Protein AF-A0A3B9TAP5-F1 (afdb_monomer)

Sequence (78 aa):
MGILDIIFLIPIVWLVYKGFSKGLIIELATLAALILGIYASLHFSHFVANFLKEHFEINKTLVGVLAFIITFVLVVIA

Solvent-accessible surface area (backbone atoms only — not comparable to full-atom values): 4231 Å² total; per-residue (Å²): 135,55,76,66,56,57,66,55,48,55,58,50,55,51,50,49,55,56,47,51,60,53,46,54,55,50,52,52,49,52,53,50,50,51,53,51,27,52,53,49,9,62,68,51,14,60,61,46,29,51,53,46,57,76,78,38,98,62,58,72,73,57,37,53,54,51,15,31,52,53,33,28,52,51,57,68,73,106

Structure (mmCIF, N/CA/C/O backbone):
data_AF-A0A3B9TAP5-F1
#
_entry.id   AF-A0A3B9TAP5-F1
#
loop_
_atom_site.group_PDB
_atom_site.id
_atom_site.type_symbol
_atom_site.label_atom_id
_atom_site.label_alt_id
_atom_site.label_comp_id
_atom_site.label_asym_id
_atom_site.label_entity_id
_atom_site.label_seq_id
_atom_site.pdbx_PDB_ins_code
_atom_site.Cartn_x
_atom_site.Cartn_y
_atom_site.Cartn_z
_atom_site.occupancy
_atom_site.B_iso_or_equiv
_atom_site.auth_seq_id
_atom_site.auth_comp_id
_atom_site.auth_asym_id
_atom_site.auth_atom_id
_atom_site.pdbx_PDB_model_num
ATOM 1 N N . MET A 1 1 ? -26.412 -10.254 39.441 1.00 62.88 1 MET A N 1
ATOM 2 C CA . MET A 1 1 ? -25.489 -9.442 38.626 1.00 62.88 1 MET A CA 1
ATOM 3 C C . MET A 1 1 ? -24.541 -8.772 39.594 1.00 62.88 1 MET A C 1
ATOM 5 O O . MET A 1 1 ? -24.996 -7.955 40.392 1.00 62.88 1 MET A O 1
ATOM 9 N N . GLY A 1 2 ? -23.295 -9.234 39.651 1.00 87.31 2 GLY A N 1
ATOM 10 C CA . GLY A 1 2 ? -22.319 -8.692 40.592 1.00 87.31 2 GLY A CA 1
ATOM 11 C C . GLY A 1 2 ? -21.826 -7.329 40.115 1.00 87.31 2 GLY A C 1
ATOM 12 O O . GLY A 1 2 ? -21.714 -7.094 38.917 1.00 87.31 2 GLY A O 1
ATOM 13 N N . ILE A 1 3 ? -21.485 -6.435 41.042 1.00 86.75 3 ILE A N 1
ATOM 14 C CA . ILE A 1 3 ? -20.843 -5.143 40.729 1.00 86.75 3 ILE A CA 1
ATOM 15 C C . ILE A 1 3 ? -19.566 -5.338 39.886 1.00 86.75 3 ILE A C 1
ATOM 17 O O . ILE A 1 3 ? -19.247 -4.511 39.034 1.00 86.75 3 ILE A O 1
ATOM 21 N N . LEU A 1 4 ? -18.882 -6.470 40.077 1.00 88.19 4 LEU A N 1
ATOM 22 C CA . LEU A 1 4 ? -17.718 -6.877 39.292 1.00 88.19 4 LEU A CA 1
ATOM 23 C C . LEU A 1 4 ? -18.051 -7.082 37.806 1.00 88.19 4 LEU A C 1
ATOM 25 O O . LEU A 1 4 ? -17.298 -6.606 36.962 1.00 88.19 4 LEU A O 1
ATOM 29 N N . ASP A 1 5 ? -19.191 -7.695 37.472 1.00 85.69 5 ASP A N 1
ATOM 30 C CA . ASP A 1 5 ? -19.577 -7.939 36.073 1.00 85.69 5 ASP A CA 1
ATOM 31 C C . ASP A 1 5 ? -19.735 -6.616 35.315 1.00 85.69 5 ASP A C 1
ATOM 33 O O . ASP A 1 5 ? -19.234 -6.468 34.204 1.00 85.69 5 ASP A O 1
ATOM 37 N N . ILE A 1 6 ? -20.371 -5.618 35.941 1.00 89.31 6 ILE A N 1
ATOM 38 C CA . ILE A 1 6 ? -20.602 -4.301 35.330 1.00 89.31 6 ILE A CA 1
ATOM 39 C C . ILE A 1 6 ? -19.285 -3.538 35.109 1.00 89.31 6 ILE A C 1
ATOM 41 O O . ILE A 1 6 ? -19.109 -2.901 34.070 1.00 89.31 6 ILE A O 1
ATOM 45 N N . ILE A 1 7 ? -18.350 -3.632 36.061 1.00 92.94 7 ILE A N 1
ATOM 46 C CA . ILE A 1 7 ? -17.042 -2.965 36.000 1.00 92.94 7 ILE A CA 1
ATOM 47 C C . ILE A 1 7 ? -16.181 -3.522 34.867 1.00 92.94 7 ILE A C 1
ATOM 49 O O . ILE A 1 7 ? -15.452 -2.758 34.238 1.00 92.94 7 ILE A O 1
ATOM 53 N N . PHE A 1 8 ? -16.280 -4.820 34.575 1.00 91.50 8 PHE A N 1
ATOM 54 C CA . PHE A 1 8 ? -15.563 -5.429 33.455 1.00 91.50 8 PHE A CA 1
ATOM 55 C C . PHE A 1 8 ? -16.294 -5.263 32.118 1.00 91.50 8 PHE A C 1
ATOM 57 O O . PHE A 1 8 ? -15.646 -5.079 31.087 1.00 91.50 8 PHE A O 1
ATOM 64 N N . LEU A 1 9 ? -17.629 -5.262 32.113 1.00 92.12 9 LEU A N 1
ATOM 65 C CA . LEU A 1 9 ? -18.424 -5.179 30.886 1.00 92.12 9 LEU A CA 1
ATOM 66 C C . LEU A 1 9 ? -18.28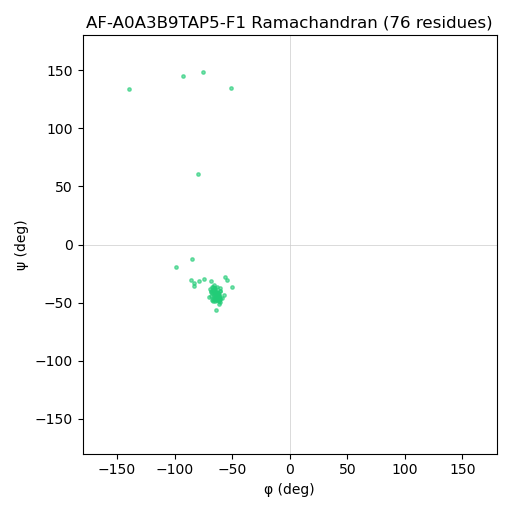0 -3.820 30.180 1.00 92.12 9 LEU A C 1
ATOM 68 O O . LEU A 1 9 ? -18.140 -3.773 28.958 1.00 92.12 9 LEU A O 1
ATOM 72 N N . ILE A 1 10 ? -18.272 -2.716 30.933 1.00 91.81 10 ILE A N 1
ATOM 73 C CA . ILE A 1 10 ? -18.208 -1.353 30.376 1.00 91.81 10 ILE A CA 1
ATOM 74 C C . ILE A 1 10 ? -16.914 -1.107 29.557 1.00 91.81 10 ILE A C 1
ATOM 76 O O . ILE A 1 10 ? -17.021 -0.695 28.396 1.00 91.81 10 ILE A O 1
ATOM 80 N N . PRO A 1 11 ? -15.696 -1.386 30.072 1.00 92.62 11 PRO A N 1
ATOM 81 C CA . PRO A 1 11 ? -14.463 -1.242 29.301 1.00 92.62 11 PRO A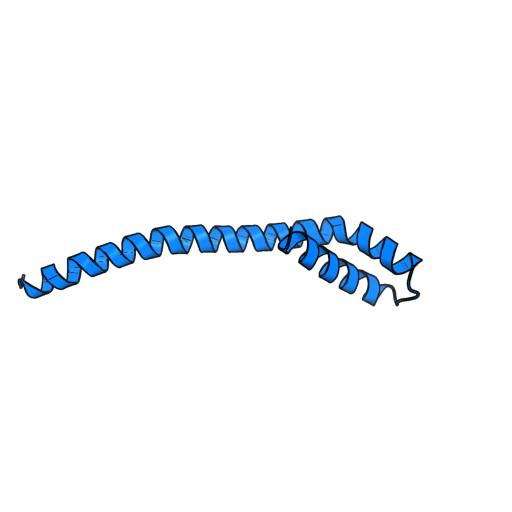 CA 1
ATOM 82 C C . PRO A 1 11 ? -14.389 -2.172 28.088 1.00 92.62 11 PRO A C 1
ATOM 84 O O . PRO A 1 11 ? -13.865 -1.762 27.054 1.00 92.62 11 PRO A O 1
ATOM 87 N N . ILE A 1 12 ? -14.908 -3.401 28.192 1.00 91.12 12 ILE A N 1
ATOM 88 C CA . ILE A 1 12 ? -14.888 -4.374 27.089 1.00 91.12 12 ILE A CA 1
ATOM 89 C C . ILE A 1 12 ? -15.741 -3.873 25.927 1.00 91.12 12 ILE A C 1
ATOM 91 O O . ILE A 1 12 ? -15.260 -3.826 24.796 1.00 91.12 12 ILE A O 1
ATOM 95 N N . VAL A 1 13 ? -16.973 -3.435 26.192 1.00 91.44 13 VAL A N 1
ATOM 96 C CA . VAL A 1 13 ? -17.857 -2.891 25.149 1.00 91.44 13 VAL A CA 1
ATOM 97 C C . VAL A 1 13 ? -17.231 -1.652 24.501 1.00 91.44 13 VAL A C 1
ATOM 99 O O . VAL A 1 13 ? -17.260 -1.510 23.278 1.00 91.44 13 VAL A O 1
ATOM 102 N N . TRP A 1 14 ? -16.590 -0.789 25.294 1.00 90.75 14 TRP A N 1
ATOM 103 C CA . TRP A 1 14 ? -15.882 0.386 24.784 1.00 90.75 14 TRP A CA 1
ATOM 104 C C . TRP A 1 14 ? -14.683 0.028 23.890 1.00 90.75 14 TRP A C 1
ATOM 106 O O . TRP A 1 14 ? -14.514 0.602 22.810 1.00 90.75 14 TRP A O 1
ATOM 116 N N . LEU A 1 15 ? -13.860 -0.937 24.311 1.00 88.12 15 LEU A N 1
ATOM 117 C CA . LEU A 1 15 ? -12.722 -1.446 23.540 1.00 88.12 15 LEU A CA 1
ATOM 118 C C . LEU A 1 15 ? -13.169 -2.109 22.239 1.00 88.12 15 LEU A C 1
ATOM 120 O O . LEU A 1 15 ? -12.571 -1.843 21.198 1.00 88.12 15 LEU A O 1
ATOM 124 N N . VAL A 1 16 ? -14.232 -2.912 22.279 1.00 88.19 16 VAL A N 1
ATOM 125 C CA . VAL A 1 16 ? -14.803 -3.563 21.094 1.00 88.19 16 VAL A CA 1
ATOM 126 C C . VAL A 1 16 ? -15.334 -2.518 20.120 1.00 88.19 16 VAL A C 1
ATOM 128 O O . VAL A 1 16 ? -14.973 -2.553 18.949 1.00 88.19 16 VAL A O 1
ATOM 131 N N . TYR A 1 17 ? -16.109 -1.534 20.583 1.00 88.81 17 TYR A N 1
ATOM 132 C CA . TYR A 1 17 ? -16.635 -0.482 19.710 1.00 88.81 17 TYR A CA 1
ATOM 133 C C . TYR A 1 17 ? -15.517 0.333 19.042 1.00 88.81 17 TYR A C 1
ATOM 135 O O . TYR A 1 17 ? -15.533 0.560 17.825 1.00 88.81 17 TYR A O 1
ATOM 143 N N . LYS A 1 18 ? -14.509 0.739 19.824 1.00 84.94 18 LYS A N 1
ATOM 144 C CA . LYS A 1 18 ? -13.366 1.516 19.326 1.00 84.94 18 LYS A CA 1
ATOM 145 C C . LYS A 1 18 ? -12.464 0.692 18.401 1.00 84.94 18 LYS A C 1
ATOM 147 O O . LYS A 1 18 ? -11.993 1.224 17.396 1.00 84.94 18 LYS A O 1
ATOM 152 N N . GLY A 1 19 ? -12.235 -0.576 18.732 1.00 83.69 19 GLY A N 1
ATOM 153 C CA . GLY A 1 19 ? -11.412 -1.505 17.960 1.00 83.69 19 GLY A CA 1
ATOM 154 C C . GLY A 1 19 ? -12.063 -1.896 16.639 1.00 83.69 19 GLY A C 1
ATOM 155 O O . GLY A 1 19 ? -11.415 -1.821 15.602 1.00 83.69 19 GLY A O 1
ATOM 156 N N . PHE A 1 20 ? -13.356 -2.216 16.650 1.00 82.38 20 PHE A N 1
ATOM 157 C CA . PHE A 1 20 ? -14.084 -2.625 15.452 1.00 82.38 20 PHE A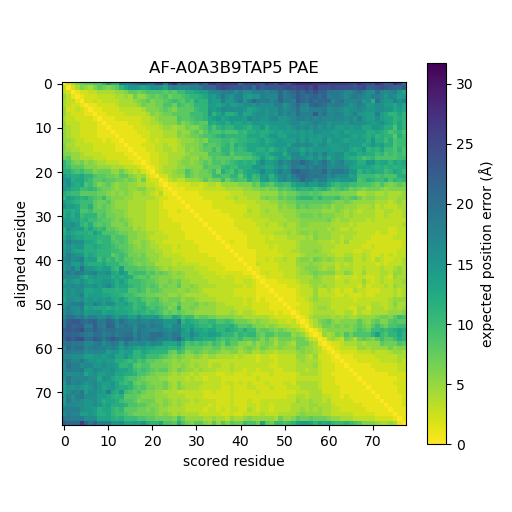 CA 1
ATOM 158 C C . PHE A 1 20 ? -14.220 -1.467 14.463 1.00 82.38 20 PHE A C 1
ATOM 160 O O . PHE A 1 20 ? -13.871 -1.610 13.298 1.00 82.38 20 PHE A O 1
ATOM 167 N N . SER A 1 21 ? -14.629 -0.286 14.935 1.00 79.81 21 SER A N 1
ATOM 168 C CA . SER A 1 21 ? -14.856 0.867 14.053 1.00 79.81 21 SER A CA 1
ATOM 169 C C . SER A 1 21 ? -13.566 1.370 13.404 1.00 79.81 21 SER A C 1
ATOM 171 O O . SER A 1 21 ? -13.559 1.703 12.224 1.00 79.81 21 SER A O 1
ATOM 173 N N . LYS A 1 22 ? -12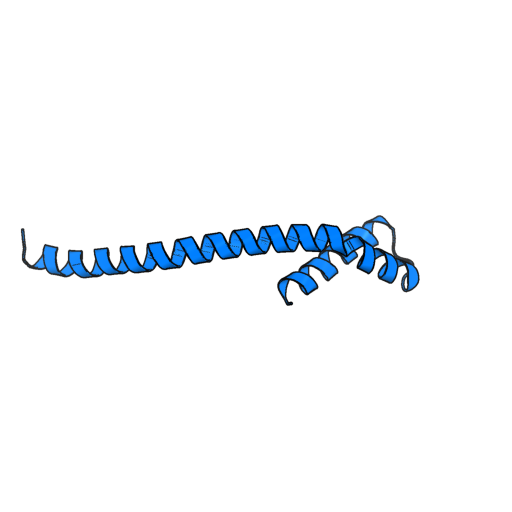.457 1.430 14.153 1.00 80.00 22 LYS A N 1
ATOM 174 C CA . LYS A 1 22 ? -11.179 1.893 13.592 1.00 80.00 22 LYS A CA 1
ATOM 175 C C . LYS A 1 22 ? -10.429 0.793 12.849 1.00 80.00 22 LYS A C 1
ATOM 177 O O . LYS A 1 22 ? -9.820 1.092 11.833 1.00 80.00 22 LYS A O 1
ATOM 182 N N . GLY A 1 23 ? -10.495 -0.448 13.324 1.00 85.25 23 GLY A N 1
ATOM 183 C CA . GLY A 1 23 ? -9.838 -1.591 12.695 1.00 85.25 23 GLY A CA 1
ATOM 184 C C . GLY A 1 23 ? -10.406 -1.877 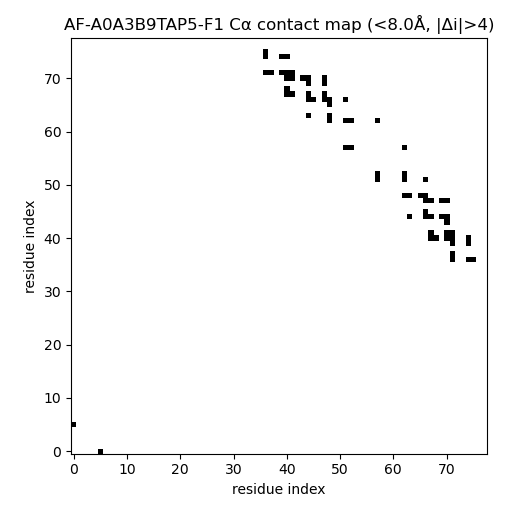11.311 1.00 85.25 23 GLY A C 1
ATOM 185 O O . GLY A 1 23 ? -9.670 -1.793 10.336 1.00 85.25 23 GLY A O 1
ATOM 186 N N . LEU A 1 24 ? -11.722 -2.095 11.204 1.00 86.88 24 LEU A N 1
ATOM 187 C CA . LEU A 1 24 ? -12.345 -2.467 9.928 1.00 86.88 24 LEU A CA 1
ATOM 188 C C . LEU A 1 24 ? -12.192 -1.399 8.850 1.00 86.88 24 LEU A C 1
ATOM 190 O O . LEU A 1 24 ? -11.897 -1.726 7.706 1.00 86.88 24 LEU A O 1
ATOM 194 N N . ILE A 1 25 ? -12.390 -0.124 9.193 1.00 88.44 25 ILE A N 1
ATOM 195 C CA . ILE A 1 25 ? -12.292 0.959 8.206 1.00 88.44 25 ILE A CA 1
ATOM 196 C C . ILE A 1 25 ? -10.852 1.085 7.697 1.00 88.44 25 ILE A C 1
ATOM 198 O O . ILE A 1 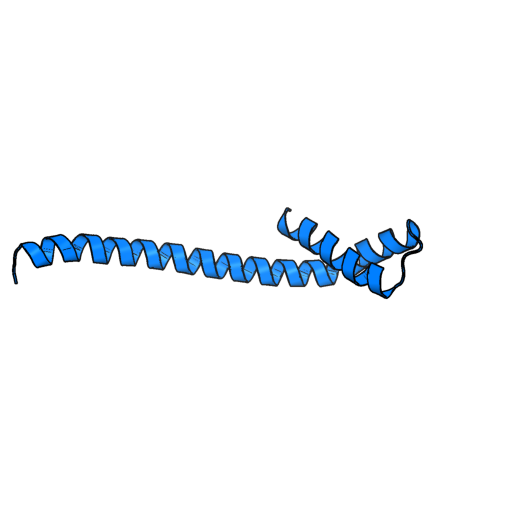25 ? -10.648 1.222 6.492 1.00 88.44 25 ILE A O 1
ATOM 202 N N . ILE A 1 26 ? -9.860 1.017 8.593 1.00 90.19 26 ILE A N 1
ATOM 203 C CA . ILE A 1 26 ? -8.446 1.085 8.207 1.00 90.19 26 ILE A CA 1
ATOM 204 C C . ILE A 1 26 ? -8.076 -0.129 7.359 1.00 90.19 26 ILE A C 1
ATOM 206 O O . ILE A 1 26 ? -7.474 0.035 6.307 1.00 90.19 26 ILE A O 1
ATOM 210 N N . GLU A 1 27 ? -8.477 -1.327 7.768 1.00 91.00 27 GLU A N 1
ATOM 211 C CA . GLU A 1 27 ? -8.138 -2.567 7.074 1.00 91.00 27 GLU A CA 1
ATOM 212 C C . GLU A 1 27 ? -8.756 -2.626 5.670 1.00 91.00 27 GLU A C 1
ATOM 214 O O . GLU A 1 27 ? -8.068 -2.953 4.702 1.00 91.00 27 GLU A O 1
ATOM 219 N N . LEU A 1 28 ? -10.013 -2.193 5.519 1.00 92.44 28 LEU A N 1
ATOM 220 C CA . LEU A 1 28 ? -10.654 -2.046 4.210 1.00 92.44 28 LEU A CA 1
ATOM 221 C C . LEU A 1 28 ? -9.967 -0.984 3.346 1.00 92.44 28 LEU A C 1
ATOM 223 O O . LEU A 1 28 ? -9.779 -1.206 2.150 1.00 92.44 28 LEU A O 1
ATOM 227 N N . ALA A 1 29 ? -9.565 0.148 3.928 1.00 92.69 29 ALA A N 1
ATOM 228 C CA . ALA A 1 29 ? -8.828 1.180 3.206 1.00 92.69 29 ALA A CA 1
ATOM 229 C C . ALA A 1 29 ? -7.449 0.679 2.751 1.00 92.69 29 ALA A C 1
ATOM 231 O O . ALA A 1 29 ? -7.059 0.934 1.615 1.00 92.69 29 ALA A O 1
ATOM 232 N N . THR A 1 30 ? -6.731 -0.074 3.589 1.00 91.38 30 THR A N 1
ATOM 233 C CA . THR A 1 30 ? -5.446 -0.694 3.236 1.00 91.38 30 THR A CA 1
ATOM 234 C C . THR A 1 30 ? -5.613 -1.720 2.120 1.00 91.38 30 THR A C 1
ATOM 236 O O . THR A 1 30 ? -4.829 -1.724 1.171 1.00 91.38 30 THR A O 1
ATOM 239 N N . LEU A 1 31 ? -6.652 -2.555 2.186 1.00 94.38 31 LEU A N 1
ATOM 240 C CA . LEU A 1 31 ? -6.951 -3.524 1.135 1.00 94.38 31 LEU A CA 1
ATOM 241 C C . LEU A 1 31 ? -7.283 -2.821 -0.190 1.00 94.38 31 LEU A C 1
ATOM 243 O O . LEU A 1 31 ? -6.754 -3.184 -1.241 1.00 94.38 31 LEU A O 1
ATOM 247 N N . ALA A 1 32 ? -8.115 -1.778 -0.137 1.00 94.19 32 ALA A N 1
ATOM 248 C CA . ALA A 1 32 ? -8.456 -0.967 -1.300 1.00 94.19 32 ALA A CA 1
ATOM 249 C C . ALA A 1 32 ? -7.219 -0.271 -1.887 1.00 94.19 32 ALA A C 1
ATOM 251 O O . ALA A 1 32 ? -7.012 -0.322 -3.098 1.00 94.19 32 ALA A O 1
ATOM 252 N N . ALA A 1 33 ? -6.364 0.315 -1.045 1.00 92.56 33 ALA A N 1
ATOM 253 C CA . ALA A 1 33 ? -5.114 0.945 -1.463 1.00 92.56 33 ALA A CA 1
ATOM 254 C C . ALA A 1 33 ? -4.163 -0.053 -2.137 1.00 92.56 33 ALA A C 1
ATOM 256 O O . ALA A 1 33 ? -3.568 0.271 -3.161 1.00 92.56 33 ALA A O 1
ATOM 257 N N . LEU A 1 34 ? -4.065 -1.285 -1.626 1.00 93.19 34 LEU A N 1
ATOM 258 C CA . LEU A 1 34 ? -3.258 -2.335 -2.246 1.00 93.19 34 LEU A CA 1
ATOM 259 C C . LEU A 1 34 ? -3.785 -2.705 -3.639 1.00 93.19 34 LEU A C 1
ATOM 261 O O . LEU A 1 34 ? -3.012 -2.761 -4.594 1.00 93.19 34 LEU A O 1
ATOM 265 N N . ILE A 1 35 ? -5.097 -2.923 -3.770 1.00 94.94 35 ILE A N 1
ATOM 266 C CA . ILE A 1 35 ? -5.727 -3.260 -5.056 1.00 94.94 35 ILE A CA 1
ATOM 267 C C . ILE A 1 35 ? -5.525 -2.125 -6.065 1.00 94.94 35 ILE A C 1
ATOM 269 O O . ILE A 1 35 ? -5.123 -2.373 -7.203 1.00 94.94 35 ILE A O 1
ATOM 273 N N . LEU A 1 36 ? -5.765 -0.881 -5.646 1.00 94.50 36 LEU A N 1
ATOM 274 C CA . LEU A 1 36 ? -5.573 0.299 -6.487 1.00 94.50 36 LEU A CA 1
ATOM 275 C C . LEU A 1 36 ? -4.103 0.479 -6.882 1.00 94.50 36 LEU A C 1
ATOM 277 O O . LEU A 1 36 ? -3.827 0.755 -8.048 1.00 94.50 36 LEU A O 1
ATOM 281 N N . GLY A 1 37 ? -3.168 0.254 -5.958 1.00 92.94 37 GLY A N 1
ATOM 282 C CA . GLY A 1 37 ? -1.731 0.305 -6.223 1.00 92.94 37 GLY A CA 1
ATOM 283 C C . GLY A 1 37 ? -1.289 -0.731 -7.256 1.00 92.94 37 GLY A C 1
ATOM 284 O O . GLY A 1 37 ? -0.553 -0.393 -8.181 1.00 92.94 37 GLY A O 1
ATOM 285 N N . ILE A 1 38 ? -1.792 -1.967 -7.159 1.00 93.50 38 ILE A N 1
ATOM 286 C CA . ILE A 1 38 ? -1.540 -3.024 -8.153 1.00 93.50 38 ILE A CA 1
ATOM 287 C C . ILE A 1 38 ? -2.146 -2.650 -9.511 1.00 93.50 38 ILE A C 1
ATOM 289 O O . ILE A 1 38 ? -1.499 -2.802 -10.544 1.00 93.50 38 ILE A O 1
ATOM 293 N N . TYR A 1 39 ? -3.384 -2.155 -9.537 1.00 94.25 39 TYR A N 1
ATOM 294 C CA . TYR A 1 39 ? -4.042 -1.770 -10.785 1.00 94.25 39 TYR A CA 1
ATOM 295 C C . TYR A 1 39 ? -3.285 -0.645 -11.503 1.00 94.25 39 TYR A C 1
ATOM 297 O O . TYR A 1 39 ? -2.979 -0.745 -12.694 1.00 94.25 39 TYR A O 1
ATOM 305 N N . ALA A 1 40 ? -2.939 0.408 -10.764 1.00 91.38 40 ALA A N 1
ATOM 306 C CA . ALA A 1 40 ? -2.174 1.525 -11.287 1.00 91.38 40 ALA A CA 1
ATOM 307 C C . ALA A 1 40 ? -0.780 1.078 -11.745 1.00 91.38 40 ALA A C 1
ATOM 309 O O . ALA A 1 40 ? -0.357 1.440 -12.842 1.00 91.38 40 ALA A O 1
ATOM 310 N N . SER A 1 41 ? -0.081 0.241 -10.976 1.00 90.31 41 SER A N 1
ATOM 311 C CA . SER A 1 41 ? 1.249 -0.220 -11.369 1.00 90.31 41 SER A CA 1
ATOM 312 C C . SER A 1 41 ? 1.232 -1.083 -12.623 1.00 90.31 41 SER A C 1
ATOM 314 O O . SER A 1 41 ? 2.107 -0.919 -13.469 1.00 90.31 41 SER A O 1
ATOM 316 N N . LEU A 1 42 ? 0.219 -1.933 -12.808 1.00 90.00 42 LEU A N 1
ATOM 317 C CA . LEU A 1 42 ? 0.032 -2.676 -14.054 1.00 90.00 42 LEU A CA 1
ATOM 318 C C . LEU A 1 42 ? -0.168 -1.729 -15.238 1.00 90.00 42 LEU A C 1
ATOM 320 O O . LEU A 1 42 ? 0.506 -1.887 -16.255 1.00 90.00 42 LEU A O 1
ATOM 324 N N . HIS A 1 43 ? -1.029 -0.719 -15.092 1.00 89.25 43 HIS A N 1
ATOM 325 C CA . HIS A 1 43 ? -1.324 0.233 -16.163 1.00 89.25 43 HIS A CA 1
ATOM 326 C C . HIS A 1 43 ? -0.112 1.104 -16.537 1.00 89.25 43 HIS A C 1
ATOM 328 O O . HIS A 1 43 ? 0.208 1.262 -17.716 1.00 89.25 43 HIS A O 1
ATOM 334 N N . PHE A 1 44 ? 0.603 1.633 -15.542 1.00 89.38 44 PHE A N 1
ATOM 335 C CA . PHE A 1 44 ? 1.743 2.530 -15.752 1.00 89.38 44 PHE A CA 1
ATOM 336 C C . PHE A 1 44 ? 3.070 1.794 -15.998 1.00 89.38 44 PHE A C 1
ATOM 338 O O . PHE A 1 44 ? 4.018 2.407 -16.498 1.00 89.38 44 PHE A O 1
ATOM 345 N N . SER A 1 45 ? 3.140 0.478 -15.748 1.00 89.19 45 SER A N 1
ATOM 346 C CA . SER A 1 45 ? 4.348 -0.326 -15.990 1.00 89.19 45 SER A CA 1
ATOM 347 C C . SER A 1 45 ? 4.846 -0.244 -17.429 1.00 89.19 45 SER A C 1
ATOM 349 O O . SER A 1 45 ? 6.047 -0.346 -17.660 1.00 89.19 45 SER A O 1
ATOM 351 N N . HIS A 1 46 ? 3.967 -0.003 -18.404 1.00 88.75 46 HIS A N 1
ATOM 352 C CA . HIS A 1 46 ? 4.358 0.156 -19.804 1.00 88.75 46 HIS A CA 1
ATOM 353 C C . HIS A 1 46 ? 5.316 1.332 -20.025 1.00 88.75 46 HIS A C 1
ATOM 355 O O . HIS A 1 46 ? 6.254 1.216 -20.816 1.00 88.75 46 HIS A O 1
ATOM 361 N N . PHE A 1 47 ? 5.120 2.436 -19.302 1.00 88.38 47 PHE A N 1
ATOM 362 C CA . PHE A 1 47 ? 5.988 3.607 -19.390 1.00 88.38 47 PHE A CA 1
ATOM 363 C C . PHE A 1 47 ? 7.391 3.287 -18.860 1.00 88.38 47 PHE A C 1
ATOM 365 O O . PHE A 1 47 ? 8.390 3.500 -19.548 1.00 88.38 47 PHE A O 1
ATOM 372 N N . VAL A 1 48 ? 7.459 2.665 -17.680 1.00 88.50 48 VAL A N 1
ATOM 373 C CA . VAL A 1 48 ? 8.726 2.250 -17.060 1.00 88.50 48 VAL A CA 1
ATOM 374 C C . VAL A 1 48 ? 9.416 1.150 -17.873 1.00 88.50 48 VAL A C 1
ATOM 376 O O . VAL A 1 48 ? 10.636 1.162 -18.013 1.00 88.50 48 VAL A O 1
ATOM 379 N N . ALA A 1 49 ? 8.659 0.230 -18.474 1.00 87.88 49 ALA A N 1
ATOM 380 C CA . ALA A 1 49 ? 9.194 -0.832 -19.322 1.00 87.88 49 ALA A CA 1
ATOM 381 C C . ALA A 1 49 ? 9.856 -0.287 -20.593 1.00 87.88 49 ALA A C 1
ATOM 383 O O . ALA A 1 49 ? 10.869 -0.834 -21.027 1.00 87.88 49 ALA A O 1
ATOM 384 N N . ASN A 1 50 ? 9.303 0.768 -21.195 1.00 87.94 50 ASN A N 1
ATOM 385 C CA . ASN A 1 50 ? 9.918 1.414 -22.354 1.00 87.94 50 ASN A CA 1
ATOM 386 C C . ASN A 1 50 ? 11.212 2.132 -21.959 1.00 87.94 50 ASN A C 1
ATOM 388 O O . ASN A 1 50 ? 12.233 1.917 -22.607 1.00 87.94 50 ASN A O 1
ATOM 392 N N . PHE A 1 51 ? 11.200 2.865 -20.842 1.00 87.38 51 PHE A N 1
ATOM 393 C CA . PHE A 1 51 ? 12.399 3.509 -20.302 1.0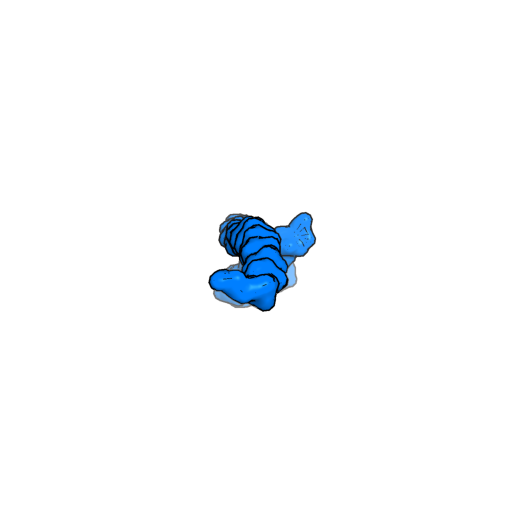0 87.38 51 PHE A CA 1
ATOM 394 C C . PHE A 1 51 ? 13.527 2.502 -20.019 1.00 87.38 51 PHE A C 1
ATOM 396 O O . PHE A 1 51 ? 14.680 2.735 -20.386 1.00 87.38 51 PHE A O 1
ATOM 403 N N . LEU A 1 52 ? 13.189 1.347 -19.429 1.00 86.62 52 LEU A N 1
ATOM 404 C CA . LEU A 1 52 ? 14.151 0.281 -19.136 1.00 86.62 52 LEU A CA 1
ATOM 405 C C . LEU A 1 52 ? 14.751 -0.345 -20.400 1.00 86.62 52 LEU A C 1
ATOM 407 O O . LEU A 1 52 ? 15.939 -0.641 -20.402 1.00 86.62 52 LEU A O 1
ATOM 411 N N . LYS A 1 53 ? 13.959 -0.544 -21.462 1.00 86.12 53 LYS A N 1
ATOM 412 C CA . LYS A 1 53 ? 14.452 -1.112 -22.735 1.00 86.12 53 LYS A CA 1
ATOM 413 C C . LYS A 1 53 ? 15.396 -0.177 -23.476 1.00 86.12 53 LYS A C 1
ATOM 415 O O . LYS A 1 53 ? 16.253 -0.655 -24.206 1.00 86.12 53 LYS A O 1
ATOM 420 N N . GLU A 1 54 ? 15.193 1.128 -23.341 1.00 83.75 54 GLU A N 1
ATOM 421 C CA . GLU A 1 54 ? 15.987 2.136 -24.044 1.00 83.75 54 GLU A CA 1
ATOM 422 C C . GLU A 1 54 ? 17.350 2.364 -23.375 1.00 83.75 54 GLU A C 1
ATOM 424 O O . GLU A 1 54 ? 18.334 2.625 -24.057 1.00 83.75 54 GLU A O 1
ATOM 429 N N . HIS A 1 55 ? 17.424 2.202 -22.049 1.00 81.50 55 HIS A N 1
ATOM 430 C CA . HIS A 1 55 ? 18.654 2.420 -21.279 1.00 81.50 55 HIS A CA 1
ATOM 431 C C . HIS A 1 55 ? 19.416 1.130 -20.948 1.00 81.50 55 HIS A C 1
ATOM 433 O O . HIS A 1 55 ? 20.603 1.192 -20.633 1.00 81.50 55 HIS A O 1
ATOM 439 N N . PHE A 1 56 ? 18.761 -0.034 -21.001 1.00 79.94 56 PHE A N 1
ATOM 440 C CA . PHE A 1 56 ? 19.373 -1.313 -20.659 1.00 79.94 56 PHE A CA 1
ATOM 441 C C . PHE A 1 56 ? 18.957 -2.437 -21.620 1.00 79.94 56 PHE A C 1
ATOM 443 O O . PHE A 1 56 ? 17.774 -2.682 -21.859 1.00 79.94 56 PHE A O 1
ATOM 450 N N . GLU A 1 57 ? 19.932 -3.223 -22.082 1.00 76.69 57 GLU A N 1
ATOM 451 C CA . GLU A 1 57 ? 19.707 -4.443 -22.871 1.00 76.69 57 GLU A CA 1
ATOM 452 C C . GLU A 1 57 ? 19.313 -5.636 -21.976 1.00 76.69 57 GLU A C 1
ATOM 454 O O . GLU A 1 57 ? 20.010 -6.647 -21.882 1.00 76.69 57 GLU A O 1
ATOM 459 N N . ILE A 1 58 ? 18.194 -5.521 -21.259 1.00 76.94 58 ILE A N 1
ATOM 460 C CA . ILE A 1 58 ? 17.695 -6.584 -20.371 1.00 76.94 58 ILE A CA 1
ATOM 461 C C . ILE A 1 58 ? 16.707 -7.479 -21.129 1.00 76.94 58 ILE A C 1
ATOM 463 O O . ILE A 1 58 ? 15.915 -7.018 -21.953 1.00 76.94 58 ILE A O 1
ATOM 467 N N . ASN A 1 59 ? 16.706 -8.778 -20.818 1.00 78.94 59 ASN A N 1
ATOM 468 C CA . ASN A 1 59 ? 15.740 -9.739 -21.352 1.00 78.94 59 ASN A CA 1
ATOM 469 C C . ASN A 1 59 ? 14.290 -9.237 -21.167 1.00 78.94 59 ASN A C 1
ATOM 471 O O . ASN A 1 59 ? 13.910 -8.796 -20.081 1.00 78.94 59 ASN A O 1
ATOM 475 N N . LYS A 1 60 ? 13.461 -9.353 -22.215 1.00 78.12 60 LYS A N 1
ATOM 476 C CA . LYS A 1 60 ? 12.061 -8.890 -22.240 1.00 78.12 60 LYS A CA 1
ATOM 477 C C . LYS A 1 60 ? 11.231 -9.369 -21.044 1.00 78.12 60 LYS A C 1
ATOM 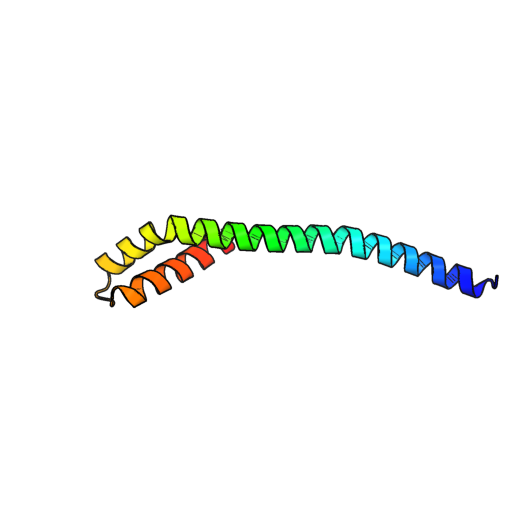479 O O . LYS A 1 60 ? 10.404 -8.602 -20.555 1.00 78.12 60 LYS A O 1
ATOM 484 N N . THR A 1 61 ? 11.457 -10.591 -20.560 1.00 80.38 61 THR A N 1
ATOM 485 C CA . THR A 1 61 ? 10.737 -11.131 -19.394 1.00 80.38 61 THR A CA 1
ATOM 486 C C . THR A 1 61 ? 11.126 -10.402 -18.106 1.00 80.38 61 THR A C 1
ATOM 488 O O . THR A 1 61 ? 10.264 -10.067 -17.299 1.00 80.38 61 THR A O 1
ATOM 491 N N . LEU A 1 62 ? 12.414 -10.090 -17.940 1.00 86.56 62 LEU A N 1
ATOM 492 C CA . LEU A 1 62 ? 12.931 -9.345 -16.788 1.00 86.56 62 LEU A CA 1
ATOM 493 C C . LEU A 1 62 ? 12.478 -7.883 -16.801 1.00 86.56 62 LEU A C 1
ATOM 495 O O . LEU A 1 62 ? 12.124 -7.354 -15.752 1.00 86.56 62 LEU A O 1
ATOM 499 N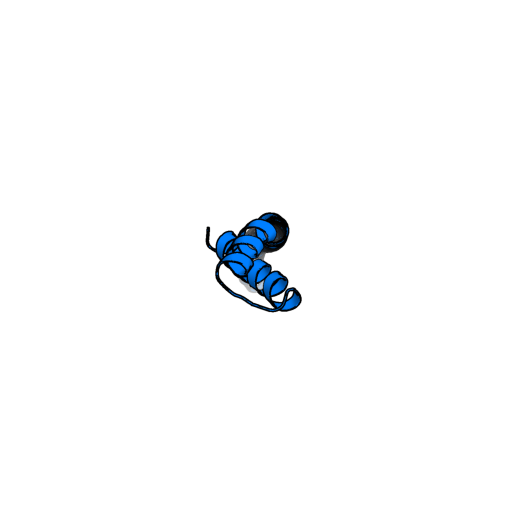 N . VAL A 1 63 ? 12.420 -7.250 -17.977 1.00 88.69 63 VAL A N 1
ATOM 500 C CA . VAL A 1 63 ? 11.943 -5.864 -18.112 1.00 88.69 63 VAL A CA 1
ATOM 501 C C . VAL A 1 63 ? 10.516 -5.708 -17.595 1.00 88.69 63 VAL A C 1
ATOM 503 O O . VAL A 1 63 ? 10.243 -4.760 -16.868 1.00 88.69 63 VAL A O 1
ATOM 506 N N . GLY A 1 64 ? 9.605 -6.619 -17.956 1.00 88.25 64 GLY A N 1
ATOM 507 C CA . GLY A 1 64 ? 8.207 -6.532 -17.523 1.00 88.25 64 GLY A CA 1
ATOM 508 C C . GLY A 1 64 ? 8.062 -6.621 -16.003 1.00 88.25 64 GLY A C 1
ATOM 509 O O . GLY A 1 64 ? 7.363 -5.812 -15.397 1.00 88.25 64 GLY A O 1
ATOM 510 N N . VAL A 1 65 ? 8.782 -7.559 -15.381 1.00 88.50 65 VAL A N 1
ATOM 511 C CA . VAL A 1 65 ? 8.765 -7.749 -13.924 1.00 88.50 65 VAL A CA 1
ATOM 512 C C . VAL A 1 65 ? 9.378 -6.547 -13.204 1.00 88.50 65 VAL A C 1
ATOM 514 O O . VAL A 1 65 ? 8.777 -6.024 -12.267 1.00 88.50 65 VAL A O 1
ATOM 517 N N . LEU A 1 66 ? 10.538 -6.064 -13.659 1.00 90.88 66 LEU A N 1
ATOM 518 C CA . LEU A 1 66 ? 11.194 -4.895 -13.068 1.00 90.88 66 LEU A CA 1
ATOM 519 C C . LEU A 1 66 ? 10.340 -3.636 -13.215 1.00 90.88 66 LEU A C 1
ATOM 521 O O . LEU A 1 66 ? 10.180 -2.893 -12.251 1.00 90.88 66 LEU A O 1
ATOM 525 N N . ALA A 1 67 ? 9.743 -3.421 -14.386 1.00 91.19 67 ALA A N 1
ATOM 526 C CA . ALA A 1 67 ? 8.877 -2.277 -14.621 1.00 91.19 67 ALA A CA 1
ATOM 527 C C . ALA A 1 67 ? 7.643 -2.296 -13.714 1.00 91.19 67 ALA A C 1
ATOM 529 O O . ALA A 1 67 ? 7.300 -1.262 -13.145 1.00 91.19 67 ALA A O 1
ATOM 530 N N . PHE A 1 68 ? 7.014 -3.458 -13.520 1.00 92.12 68 PHE A N 1
ATOM 531 C CA . PHE A 1 68 ? 5.910 -3.603 -12.573 1.00 92.12 68 PHE A CA 1
ATOM 532 C C . PHE A 1 68 ? 6.342 -3.280 -11.137 1.00 92.12 68 PHE A C 1
ATOM 534 O O . PHE A 1 68 ? 5.688 -2.468 -10.487 1.00 92.12 68 PHE A O 1
ATOM 541 N N . ILE A 1 69 ? 7.454 -3.853 -10.657 1.00 92.81 69 ILE A N 1
ATOM 542 C CA . ILE A 1 69 ? 7.945 -3.632 -9.285 1.00 92.81 69 ILE A CA 1
ATOM 543 C C . ILE A 1 69 ? 8.277 -2.154 -9.054 1.00 92.81 69 ILE A C 1
ATOM 545 O O . ILE A 1 69 ? 7.830 -1.575 -8.066 1.00 92.81 69 ILE A O 1
ATOM 549 N N . ILE A 1 70 ? 9.016 -1.527 -9.974 1.00 91.81 70 ILE A N 1
ATOM 550 C CA . ILE A 1 70 ? 9.400 -0.111 -9.871 1.00 91.81 70 ILE A CA 1
ATOM 551 C C . ILE A 1 70 ? 8.153 0.778 -9.865 1.00 91.81 70 ILE A C 1
ATOM 553 O O . ILE A 1 70 ? 8.019 1.651 -9.010 1.00 91.81 70 ILE A O 1
ATOM 557 N N . THR A 1 71 ? 7.215 0.531 -10.782 1.00 92.44 71 THR A N 1
ATOM 558 C CA . THR A 1 71 ? 5.976 1.318 -10.867 1.00 92.44 71 THR A CA 1
ATOM 559 C C . THR A 1 71 ? 5.106 1.118 -9.628 1.00 92.44 71 THR A C 1
ATOM 561 O O . THR A 1 71 ? 4.539 2.077 -9.123 1.00 92.44 71 THR A O 1
ATOM 564 N N . PHE A 1 72 ? 5.027 -0.103 -9.096 1.00 92.19 72 PHE A N 1
ATOM 565 C CA . PHE A 1 72 ? 4.271 -0.402 -7.881 1.00 92.19 72 PHE A CA 1
ATOM 566 C C . PHE A 1 72 ? 4.816 0.348 -6.672 1.00 92.19 72 PHE A C 1
ATOM 568 O O . PHE A 1 72 ? 4.051 0.992 -5.962 1.00 92.19 72 PHE A O 1
ATOM 575 N N . VAL A 1 73 ? 6.134 0.336 -6.477 1.00 93.12 73 VAL A N 1
ATOM 576 C CA . VAL A 1 73 ? 6.768 1.073 -5.379 1.00 93.12 73 VAL A CA 1
ATOM 577 C C . VAL A 1 73 ? 6.546 2.580 -5.526 1.00 93.12 73 VAL A C 1
ATOM 579 O O . VAL A 1 73 ? 6.193 3.231 -4.549 1.00 93.12 73 VAL A O 1
ATOM 582 N N . LEU A 1 74 ? 6.683 3.131 -6.737 1.00 91.69 74 LEU A N 1
ATOM 583 C CA . LEU A 1 74 ? 6.426 4.553 -6.988 1.00 91.69 74 LEU A CA 1
ATOM 584 C C . LEU A 1 74 ? 4.979 4.948 -6.681 1.00 91.69 74 LEU A C 1
ATOM 586 O O . LEU A 1 74 ? 4.759 5.958 -6.026 1.00 91.69 74 LEU A O 1
ATOM 590 N N . VAL A 1 75 ? 4.006 4.145 -7.117 1.00 90.69 75 VAL A N 1
ATOM 591 C CA . VAL A 1 75 ? 2.577 4.401 -6.883 1.00 90.69 75 VAL A CA 1
ATOM 592 C C . VAL A 1 75 ? 2.209 4.281 -5.404 1.00 90.69 75 VAL A C 1
ATOM 594 O O . VAL A 1 75 ? 1.353 5.019 -4.939 1.00 90.69 75 VAL A O 1
ATOM 597 N N . VAL A 1 76 ? 2.819 3.352 -4.665 1.00 89.06 76 VAL A N 1
ATOM 598 C CA . VAL A 1 76 ? 2.533 3.155 -3.233 1.00 89.06 76 VAL A CA 1
ATOM 599 C C . VAL A 1 76 ? 3.152 4.255 -2.363 1.00 89.06 76 VAL A C 1
ATOM 601 O O . VAL A 1 76 ? 2.628 4.540 -1.289 1.00 89.06 76 VAL A O 1
ATOM 604 N N . ILE A 1 77 ? 4.275 4.841 -2.789 1.00 86.75 77 ILE A N 1
ATOM 605 C CA . ILE A 1 77 ? 4.971 5.903 -2.043 1.00 86.75 77 ILE A CA 1
ATOM 606 C C . ILE A 1 77 ? 4.401 7.300 -2.347 1.00 86.75 77 ILE A C 1
ATOM 608 O O . ILE A 1 77 ? 4.487 8.172 -1.482 1.00 86.75 77 ILE A O 1
ATOM 612 N N . ALA A 1 78 ? 3.880 7.519 -3.557 1.00 81.06 78 ALA A N 1
ATOM 613 C CA . ALA A 1 78 ? 3.287 8.787 -3.993 1.00 81.06 78 ALA A CA 1
ATOM 614 C C . ALA A 1 78 ? 1.923 9.056 -3.338 1.00 81.06 78 ALA A C 1
ATOM 616 O O . ALA A 1 78 ? 1.691 10.231 -2.972 1.00 81.06 78 ALA A O 1
#

pLDDT: mean 88.18, std 5.3, range [62.88, 94.94]

Secondary structure (DSSP, 8-state):
--HHHHHHHHHHHHHHHHHHHHHHHHHHHHHHHHHHHHHHHHHHHHHHHHHHHHH----HHHHHHHHHHHHHHHHHH-

Foldseek 3Di:
DDPVVVVVVVVVVVCCVVCVVVVVVVVVVVVVLLVVLQVQLLVCLVVQLVVCVVVDPDDSVVSSVVSSVVSSVVSSVD

Mean predicted aligned error: 7.78 Å

Radius of gyration: 23.27 Å; Cα contacts (8 Å, |Δi|>4): 36; chains: 1; bounding box: 45×20×65 Å